Protein AF-A0A538Q671-F1 (afdb_monomer_lite)

Secondary structure (DSSP, 8-state):
----------S-S------PPPGGG-TTTHHHHHHHHHHHHHHHTT-TT----HHHHHHHHHHTTT-HHHHHHHHHHHHHHHT-SSHHHHHHHTTS-HHHHHHHHHHH--------

pLDDT: mean 82.95, std 15.82, range [27.58, 96.25]

Sequence (116 aa):
MASGDDDDAPLLVRPAPICVPPLATRNDELSRIIDEYVQDAIAELDASGTGFADTDHAWVREHAAGSLAEIEKATLRLVALRASSNTTIAAARLGMAQVSLVRWLGRRCPSARVAP

Foldseek 3Di:
DDDDDPPVVPPPPPPDDDDDDALVVVLVCLLVLLVVLLVVLCVLLVQPPQDDDVLLSVLCSVQQSNDSVSSNVSSNLSSLLSSDPDLCSSQVSVVHDSVVSVVCCVVSVRVPDDDD

Structure (mmCIF, N/CA/C/O backbone):
data_AF-A0A538Q671-F1
#
_entry.id   AF-A0A538Q671-F1
#
loop_
_atom_site.group_PDB
_atom_site.id
_atom_site.type_symbol
_atom_site.label_atom_id
_atom_site.label_alt_id
_atom_site.label_comp_id
_atom_site.label_asym_id
_atom_site.label_entity_id
_atom_site.label_seq_id
_atom_site.pdbx_PDB_ins_code
_atom_site.Cartn_x
_atom_site.Cartn_y
_atom_site.Cartn_z
_atom_site.occupancy
_atom_site.B_iso_or_equiv
_atom_site.auth_seq_id
_atom_site.auth_comp_id
_atom_site.auth_asym_id
_ato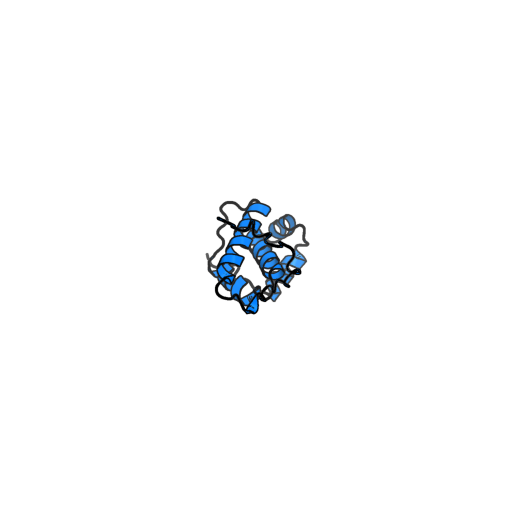m_site.auth_atom_id
_atom_site.pdbx_PDB_model_num
ATOM 1 N N . MET A 1 1 ? -55.659 28.951 21.222 1.00 43.38 1 MET A N 1
ATOM 2 C CA . MET A 1 1 ? -55.507 27.585 20.674 1.00 43.38 1 MET A CA 1
ATOM 3 C C . MET A 1 1 ? -54.986 27.754 19.254 1.00 43.38 1 MET A C 1
ATOM 5 O O . MET A 1 1 ? -55.649 28.455 18.513 1.00 43.38 1 MET A O 1
ATOM 9 N N . ALA A 1 2 ? -53.813 27.290 18.840 1.00 44.53 2 ALA A N 1
ATOM 10 C CA . ALA A 1 2 ? -52.937 26.259 19.377 1.00 44.53 2 ALA A CA 1
ATOM 11 C C . ALA A 1 2 ? -51.480 26.752 19.448 1.00 44.53 2 ALA A C 1
ATOM 13 O O . ALA A 1 2 ? -51.015 27.460 18.560 1.00 44.53 2 ALA A O 1
ATOM 14 N N . SER A 1 3 ? -50.822 26.371 20.541 1.00 53.16 3 SER A N 1
ATOM 15 C CA . SER A 1 3 ? -49.372 26.311 20.696 1.00 53.16 3 SER A CA 1
ATOM 16 C C . SER A 1 3 ? -48.794 25.196 19.821 1.00 53.16 3 SER A C 1
ATOM 18 O O . SER A 1 3 ? -49.494 24.233 19.508 1.00 53.16 3 SER A O 1
ATOM 20 N N . GLY A 1 4 ? -47.517 25.312 19.491 1.00 54.41 4 GLY A N 1
ATOM 21 C CA . GLY A 1 4 ? -46.716 24.292 18.823 1.00 54.41 4 GLY A CA 1
ATOM 22 C C . GLY A 1 4 ? -45.406 24.948 18.420 1.00 54.41 4 GLY A C 1
ATOM 23 O O . GLY A 1 4 ? -45.276 25.370 17.282 1.00 54.41 4 GLY A O 1
ATOM 24 N N . ASP A 1 5 ? -44.618 25.377 19.406 1.00 54.31 5 ASP A N 1
ATOM 25 C CA . ASP A 1 5 ? -43.349 24.689 19.686 1.00 54.31 5 ASP A CA 1
ATOM 26 C C . ASP A 1 5 ? -42.502 24.644 18.407 1.00 54.31 5 ASP A C 1
ATOM 28 O O . ASP A 1 5 ? -42.294 23.600 17.789 1.00 54.31 5 ASP A O 1
ATOM 32 N N . ASP A 1 6 ? -42.029 25.828 18.004 1.00 52.03 6 ASP A N 1
ATOM 33 C CA . ASP A 1 6 ? -40.675 25.967 17.482 1.00 52.03 6 ASP A CA 1
ATOM 34 C C . ASP A 1 6 ? -39.751 25.391 18.565 1.00 52.03 6 ASP A C 1
ATOM 36 O O . ASP A 1 6 ? -39.266 26.108 19.443 1.00 52.03 6 ASP A O 1
ATOM 40 N N . ASP A 1 7 ? -39.637 24.060 18.565 1.00 52.72 7 ASP A N 1
ATOM 41 C CA . ASP A 1 7 ? -38.685 23.288 19.343 1.00 52.72 7 ASP A CA 1
ATOM 42 C C . ASP A 1 7 ? -37.316 23.750 18.851 1.00 52.72 7 ASP A C 1
ATOM 44 O O . ASP A 1 7 ? -36.797 23.331 17.813 1.00 52.72 7 ASP A O 1
ATOM 48 N N . ASP A 1 8 ? -36.831 24.762 19.563 1.00 53.59 8 ASP A N 1
ATOM 49 C CA . ASP A 1 8 ? -35.453 25.156 19.769 1.00 53.59 8 ASP A CA 1
ATOM 50 C C . ASP A 1 8 ? -34.651 23.881 20.032 1.00 53.59 8 ASP A C 1
ATOM 52 O O . ASP A 1 8 ? -34.342 23.551 21.169 1.00 53.59 8 ASP A O 1
ATOM 56 N N . ALA A 1 9 ? -34.395 23.091 18.987 1.00 55.53 9 ALA A N 1
ATOM 57 C CA . ALA A 1 9 ? -33.583 21.899 19.078 1.00 55.53 9 ALA A CA 1
ATOM 58 C C . ALA A 1 9 ? -32.170 22.416 19.333 1.00 55.53 9 ALA A C 1
ATOM 60 O O . ALA A 1 9 ? -31.525 22.916 18.399 1.00 55.53 9 ALA A O 1
ATOM 61 N N . PRO A 1 10 ? -31.653 22.353 20.571 1.00 55.72 10 PRO A N 1
ATOM 62 C CA . PRO A 1 10 ? -30.367 22.930 20.853 1.00 55.72 10 PRO A CA 1
ATOM 63 C C . PRO A 1 10 ? -29.378 21.991 20.172 1.00 55.72 10 PRO A C 1
ATOM 65 O O . PRO A 1 10 ? -29.078 20.910 20.682 1.00 55.72 10 PRO A O 1
ATOM 68 N N . LEU A 1 11 ? -28.818 22.403 19.032 1.00 59.72 11 LEU A N 1
ATOM 69 C CA . LEU A 1 11 ? -27.665 21.759 18.386 1.00 59.72 11 LEU A CA 1
ATOM 70 C C . LEU A 1 11 ? -26.384 21.894 19.243 1.00 59.72 11 LEU A C 1
ATOM 72 O O . LEU A 1 11 ? -25.265 21.919 18.739 1.00 59.72 11 LEU A O 1
ATOM 76 N N . LEU A 1 12 ? -26.548 21.996 20.562 1.00 60.78 12 LEU A N 1
ATOM 77 C CA . LEU A 1 12 ? -25.541 22.201 21.587 1.00 60.78 12 LEU A CA 1
ATOM 78 C C . LEU A 1 12 ? -25.565 21.039 22.588 1.00 60.78 12 LEU A C 1
ATOM 80 O O . LEU A 1 12 ? -25.415 21.226 23.793 1.00 60.78 12 LEU A O 1
ATOM 84 N N . VAL A 1 13 ? -25.725 19.809 22.106 1.00 64.19 13 VAL A N 1
ATOM 85 C CA . VAL A 1 13 ? -25.345 18.638 22.898 1.00 64.19 13 VAL A CA 1
ATOM 86 C C . VAL A 1 13 ? -23.859 18.397 22.643 1.00 64.19 13 VAL A C 1
ATOM 88 O O . VAL A 1 13 ? -23.454 18.076 21.532 1.00 64.19 13 VAL A O 1
ATOM 91 N N . ARG A 1 14 ? -23.061 18.664 23.687 1.00 65.12 14 ARG A N 1
ATOM 92 C CA . ARG A 1 14 ? -21.609 18.440 23.863 1.00 65.12 14 ARG A CA 1
ATOM 93 C C . ARG A 1 14 ? -20.985 17.487 22.829 1.00 65.12 14 ARG A C 1
ATOM 95 O O . ARG A 1 14 ? -21.559 16.421 22.629 1.00 65.12 14 ARG A O 1
ATOM 102 N N . PRO A 1 15 ? -19.782 17.770 22.281 1.00 69.19 15 PRO A N 1
ATOM 103 C CA . PRO A 1 15 ? -19.136 16.879 21.320 1.00 69.19 15 PRO A CA 1
ATOM 104 C C . PRO A 1 15 ? -19.047 15.466 21.901 1.00 69.19 15 PRO A C 1
ATOM 106 O O . PRO A 1 15 ? -18.281 15.205 22.832 1.00 69.19 15 PRO A O 1
ATOM 109 N N . ALA A 1 16 ? -19.896 14.574 21.390 1.00 76.50 16 ALA A N 1
ATOM 110 C CA . ALA A 1 16 ? -19.864 13.174 21.747 1.00 76.50 16 ALA A CA 1
ATOM 111 C C . ALA A 1 16 ? -18.575 12.600 21.143 1.00 76.50 16 ALA A C 1
ATOM 113 O O . ALA A 1 16 ? -18.334 12.789 19.947 1.00 76.50 16 ALA A O 1
ATOM 114 N N . PRO A 1 17 ? -17.709 11.957 21.941 1.00 84.69 17 PRO A N 1
ATOM 115 C CA . PRO A 1 17 ? -16.468 11.410 21.423 1.00 84.69 17 PRO A CA 1
ATOM 116 C C . PRO A 1 17 ? -16.773 10.349 20.363 1.00 84.69 17 PRO A C 1
ATOM 118 O O . PRO A 1 17 ? -17.482 9.377 20.623 1.00 84.69 17 PRO A O 1
ATOM 121 N N . ILE A 1 18 ? -16.228 10.541 19.161 1.00 86.38 18 ILE A N 1
ATOM 122 C CA . ILE A 1 18 ? -16.294 9.549 18.089 1.00 86.38 18 ILE A CA 1
ATOM 123 C C . ILE A 1 18 ? -15.225 8.497 18.375 1.00 86.38 18 ILE A C 1
ATOM 125 O O . ILE A 1 18 ? -14.027 8.771 18.301 1.00 86.38 18 ILE A O 1
ATOM 129 N N . CYS A 1 19 ? -15.660 7.282 18.694 1.00 87.06 19 CYS A N 1
ATOM 130 C CA . CYS A 1 19 ? -14.772 6.138 18.853 1.00 87.06 19 CYS A CA 1
ATOM 131 C C . CYS A 1 19 ? -14.584 5.445 17.503 1.00 87.06 19 CYS A C 1
ATOM 133 O O . CYS A 1 19 ? -15.477 4.746 17.030 1.00 87.06 19 CYS A O 1
ATOM 135 N N . VAL A 1 20 ? -13.414 5.622 16.890 1.00 88.62 20 VAL A N 1
ATOM 136 C CA . VAL A 1 20 ? -13.057 4.897 15.665 1.00 88.62 20 VAL A CA 1
ATOM 137 C C . VAL A 1 20 ? -12.618 3.478 16.041 1.00 88.62 20 VAL A C 1
ATOM 139 O O . VAL A 1 20 ? -11.642 3.332 16.784 1.00 88.62 20 VAL A O 1
ATOM 142 N N . PRO A 1 21 ? -13.294 2.422 15.551 1.00 87.06 21 PRO A N 1
ATOM 143 C CA . PRO A 1 21 ? -12.897 1.056 15.851 1.00 87.06 21 PRO A CA 1
ATOM 144 C C . PRO A 1 21 ? -11.504 0.749 15.272 1.00 87.06 21 PRO A C 1
ATOM 146 O O . PRO A 1 21 ? -11.176 1.157 14.145 1.00 87.06 21 PRO A O 1
ATOM 149 N N . PRO A 1 22 ? -10.658 0.013 16.013 1.00 88.00 22 PRO A N 1
ATOM 150 C CA . PRO A 1 22 ? -9.349 -0.386 15.518 1.00 88.00 22 PRO A CA 1
ATOM 151 C C . PRO A 1 22 ? -9.487 -1.252 14.260 1.00 88.00 22 PRO A C 1
ATOM 153 O O . PRO A 1 22 ? -10.506 -1.893 14.017 1.00 88.00 22 PRO A O 1
ATOM 156 N N . LEU A 1 23 ? -8.453 -1.270 13.420 1.00 88.00 23 LEU A N 1
ATOM 157 C CA . LEU A 1 23 ? -8.487 -2.031 12.166 1.00 88.00 23 LEU A CA 1
ATOM 158 C C . LEU A 1 23 ? -8.640 -3.545 12.411 1.00 88.00 23 LEU A C 1
ATOM 160 O O . LEU A 1 23 ? -9.352 -4.222 11.679 1.00 88.00 23 LEU A O 1
ATOM 164 N N . ALA A 1 24 ? -8.056 -4.053 13.501 1.00 85.19 24 ALA A N 1
ATOM 165 C CA . ALA A 1 24 ? -8.116 -5.464 13.886 1.00 85.19 24 ALA A CA 1
ATOM 166 C C . ALA A 1 24 ? -9.541 -5.987 14.156 1.00 85.19 24 ALA A C 1
ATOM 168 O O . ALA A 1 24 ? -9.772 -7.191 14.068 1.00 85.19 24 ALA A O 1
ATOM 169 N N . THR A 1 25 ? -10.500 -5.109 14.475 1.00 89.00 25 THR A N 1
ATOM 170 C CA . THR A 1 25 ? -11.906 -5.492 14.700 1.00 89.00 25 THR A CA 1
ATOM 171 C C . THR A 1 25 ? -12.762 -5.381 13.438 1.00 89.00 25 THR A C 1
ATOM 173 O O . THR A 1 25 ? -13.950 -5.671 13.494 1.00 89.00 25 THR A O 1
ATOM 176 N N . ARG A 1 26 ? -12.182 -4.967 12.304 1.00 88.25 26 ARG A N 1
ATOM 177 C CA . ARG A 1 26 ? -12.876 -4.673 11.038 1.00 88.25 26 ARG A CA 1
ATOM 178 C C . ARG A 1 26 ? -12.541 -5.678 9.929 1.00 88.25 26 ARG A C 1
ATOM 180 O O . ARG A 1 26 ? -12.346 -5.309 8.775 1.00 88.25 26 ARG A O 1
ATOM 187 N N . ASN A 1 27 ? -12.435 -6.963 10.273 1.00 87.38 27 ASN A N 1
ATOM 188 C CA . ASN A 1 27 ? -11.967 -8.006 9.345 1.00 87.38 27 ASN A CA 1
ATOM 189 C C . ASN A 1 27 ? -12.822 -8.160 8.077 1.00 87.38 27 ASN A C 1
ATOM 191 O O . ASN A 1 27 ? -12.285 -8.534 7.028 1.00 87.38 27 ASN A O 1
ATOM 195 N N . ASP A 1 28 ? -14.119 -7.867 8.165 1.00 90.56 28 ASP A N 1
ATOM 196 C CA . ASP A 1 28 ? -15.047 -7.923 7.030 1.00 90.56 28 ASP A CA 1
ATOM 197 C C . ASP A 1 28 ? -14.825 -6.760 6.048 1.00 90.56 28 ASP A C 1
ATOM 199 O O . ASP A 1 28 ? -15.024 -6.905 4.846 1.00 90.56 28 ASP A O 1
ATOM 203 N N . GLU A 1 29 ? -14.330 -5.620 6.539 1.00 92.81 29 GLU A N 1
ATOM 204 C CA . GLU A 1 29 ? -14.032 -4.435 5.727 1.00 92.81 29 GLU A CA 1
ATOM 205 C C . GLU A 1 29 ? -12.630 -4.485 5.112 1.00 92.81 29 GLU A C 1
ATOM 207 O O . GLU A 1 29 ? -12.373 -3.804 4.120 1.00 92.81 29 GLU A O 1
ATOM 212 N N . LEU A 1 30 ? -11.718 -5.289 5.675 1.00 92.06 30 LEU A N 1
ATOM 213 C CA . LEU A 1 30 ? -10.312 -5.335 5.258 1.00 92.06 30 LEU A CA 1
ATOM 214 C C . LEU A 1 30 ? -10.140 -5.564 3.759 1.00 92.06 30 LEU A C 1
ATOM 216 O O . LEU A 1 30 ? -9.287 -4.923 3.155 1.00 92.06 30 LEU A O 1
ATOM 220 N N . SER A 1 31 ? -10.941 -6.447 3.158 1.00 92.38 31 SER A N 1
ATOM 221 C CA . SER A 1 31 ? -10.820 -6.720 1.725 1.00 92.38 31 SER A CA 1
ATOM 222 C C . SER A 1 31 ? -11.126 -5.479 0.895 1.00 92.38 31 SER A C 1
ATOM 224 O O . SER A 1 31 ? -10.316 -5.106 0.055 1.00 92.38 31 SER A O 1
ATOM 226 N N . ARG A 1 32 ? -12.223 -4.784 1.221 1.00 94.94 32 ARG A N 1
ATOM 227 C CA . ARG A 1 32 ? -12.603 -3.533 0.564 1.00 94.94 32 ARG A CA 1
ATOM 228 C C . ARG A 1 32 ? -11.554 -2.446 0.780 1.00 94.94 32 ARG A C 1
ATOM 230 O O . ARG A 1 32 ? -11.202 -1.755 -0.159 1.00 94.94 32 ARG A O 1
ATOM 237 N N . ILE A 1 33 ? -11.041 -2.297 2.002 1.00 94.75 33 ILE A N 1
ATOM 238 C CA . ILE A 1 33 ? -10.004 -1.298 2.307 1.00 94.75 33 ILE A CA 1
ATOM 239 C C . ILE A 1 33 ? -8.757 -1.541 1.450 1.00 94.75 33 ILE A C 1
ATOM 241 O O . ILE A 1 33 ? -8.197 -0.595 0.908 1.00 94.75 33 ILE A O 1
ATOM 245 N N . ILE A 1 34 ? -8.323 -2.798 1.319 1.00 94.88 34 ILE A N 1
ATOM 246 C CA . ILE A 1 34 ? -7.181 -3.154 0.471 1.00 94.88 34 ILE A CA 1
A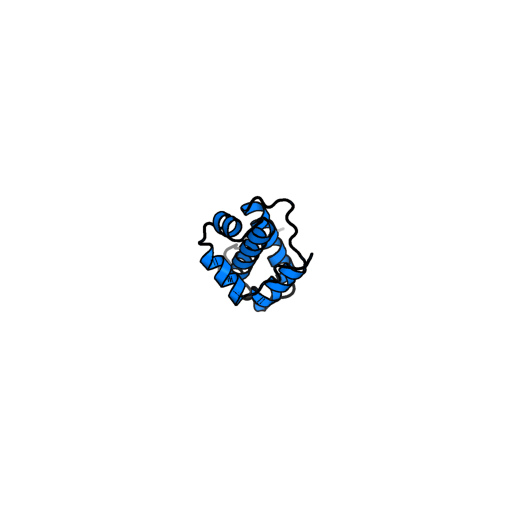TOM 247 C C . ILE A 1 34 ? -7.475 -2.813 -0.992 1.00 94.88 34 ILE A C 1
ATOM 249 O O . ILE A 1 34 ? -6.607 -2.235 -1.637 1.00 94.88 34 ILE A O 1
ATOM 253 N N . ASP A 1 35 ? -8.676 -3.115 -1.494 1.00 94.75 35 ASP A N 1
ATOM 254 C CA . ASP A 1 35 ? -9.061 -2.808 -2.877 1.00 94.75 35 ASP A CA 1
ATOM 255 C C . ASP A 1 35 ? -8.972 -1.307 -3.175 1.00 94.75 35 ASP A C 1
ATOM 257 O O . ASP A 1 35 ? -8.402 -0.928 -4.197 1.00 94.75 35 ASP A O 1
ATOM 261 N N . GLU A 1 36 ? -9.451 -0.453 -2.266 1.00 96.25 36 GLU A N 1
ATOM 262 C CA . GLU A 1 36 ? -9.343 1.006 -2.419 1.00 96.25 36 GLU A CA 1
ATOM 263 C C . GLU A 1 36 ? -7.873 1.454 -2.473 1.00 96.25 36 GLU A C 1
ATOM 265 O O . GLU A 1 36 ? -7.476 2.161 -3.394 1.00 96.25 36 GLU A O 1
ATOM 270 N N . TYR A 1 37 ? -7.021 0.958 -1.567 1.00 95.88 37 TYR A N 1
ATOM 271 C CA . TYR A 1 37 ? -5.585 1.272 -1.597 1.00 95.88 37 TYR A CA 1
ATOM 272 C C . TYR A 1 37 ? -4.881 0.767 -2.864 1.00 95.88 37 TYR A C 1
ATOM 274 O O . TYR A 1 37 ? -3.919 1.379 -3.325 1.00 95.88 37 TYR A O 1
ATOM 282 N N . VAL A 1 38 ? -5.335 -0.349 -3.437 1.00 94.81 38 VAL A N 1
ATOM 283 C CA . VAL A 1 38 ? -4.832 -0.838 -4.725 1.00 94.81 38 VAL A CA 1
ATOM 284 C C . VAL A 1 38 ? -5.216 0.124 -5.845 1.00 94.81 38 VAL A C 1
ATOM 286 O O . VAL A 1 38 ? -4.359 0.442 -6.667 1.00 94.81 38 VAL A O 1
ATOM 289 N N . GLN A 1 39 ? -6.463 0.602 -5.880 1.00 94.44 39 GLN A N 1
ATOM 290 C CA . GLN A 1 39 ? -6.897 1.570 -6.890 1.00 94.44 39 GLN A CA 1
ATOM 291 C C . GLN A 1 39 ? -6.142 2.896 -6.764 1.00 94.44 39 GLN A C 1
ATOM 293 O O . GLN A 1 39 ? -5.641 3.399 -7.770 1.00 94.44 39 GLN A O 1
ATOM 298 N N . ASP A 1 40 ? -5.974 3.406 -5.543 1.00 95.19 40 ASP A N 1
ATOM 299 C CA . ASP A 1 40 ? -5.192 4.617 -5.279 1.00 95.19 40 ASP A CA 1
ATOM 300 C C . ASP A 1 40 ? -3.738 4.448 -5.741 1.00 95.19 40 ASP A C 1
ATOM 302 O O . ASP A 1 40 ? -3.212 5.293 -6.463 1.00 95.19 40 ASP A O 1
ATOM 306 N N . ALA A 1 41 ? -3.103 3.314 -5.425 1.00 94.62 41 ALA A N 1
ATOM 307 C CA . ALA A 1 41 ? -1.741 3.018 -5.864 1.00 94.62 41 ALA A CA 1
ATOM 308 C C . ALA A 1 41 ? -1.618 2.886 -7.393 1.00 94.62 41 ALA A C 1
ATOM 310 O O . ALA A 1 41 ? -0.609 3.296 -7.970 1.00 94.62 41 ALA A O 1
ATOM 311 N N . ILE A 1 42 ? -2.622 2.311 -8.066 1.00 93.94 42 ILE A N 1
ATOM 312 C CA . ILE A 1 42 ? -2.659 2.219 -9.534 1.00 93.94 42 ILE A CA 1
ATOM 313 C C . ILE A 1 42 ? -2.755 3.614 -10.152 1.00 93.94 42 ILE A C 1
ATOM 315 O O . ILE A 1 42 ? -2.027 3.899 -11.106 1.00 93.94 42 ILE A O 1
ATOM 319 N N . ALA A 1 43 ? -3.619 4.470 -9.605 1.00 93.75 43 ALA A N 1
ATOM 320 C CA . ALA A 1 43 ? -3.788 5.842 -10.062 1.00 93.75 43 ALA A CA 1
ATOM 321 C C . ALA A 1 43 ? -2.521 6.680 -9.825 1.00 93.75 43 ALA A C 1
ATOM 323 O O . ALA A 1 43 ? -2.066 7.375 -10.731 1.00 93.75 43 ALA A O 1
ATOM 324 N N . GLU A 1 44 ? -1.910 6.573 -8.643 1.00 94.19 44 GLU A N 1
ATOM 325 C CA . GLU A 1 44 ? -0.700 7.316 -8.275 1.00 94.19 44 GLU A CA 1
ATOM 326 C C . GLU A 1 44 ? 0.512 6.935 -9.139 1.00 94.19 44 GLU A C 1
ATOM 328 O O . GLU A 1 44 ? 1.309 7.792 -9.519 1.00 94.19 44 GLU A O 1
ATOM 333 N N . LEU A 1 45 ? 0.653 5.650 -9.479 1.00 92.12 45 LEU A N 1
ATOM 334 C CA . LEU A 1 45 ? 1.803 5.132 -10.225 1.00 92.12 45 LEU A CA 1
ATOM 335 C C . LEU A 1 45 ? 1.584 5.069 -11.744 1.00 92.12 45 LEU A C 1
ATOM 337 O O . LEU A 1 45 ? 2.430 4.498 -12.445 1.00 92.12 45 LEU A O 1
ATOM 341 N N . ASP A 1 46 ? 0.463 5.607 -12.235 1.00 90.88 46 ASP A N 1
ATOM 342 C CA . ASP A 1 46 ? 0.011 5.505 -13.629 1.00 90.88 46 ASP A CA 1
ATOM 343 C C . ASP A 1 46 ? 0.153 4.064 -14.163 1.00 90.88 46 ASP A C 1
ATOM 345 O O . ASP A 1 46 ? 0.749 3.778 -15.204 1.00 90.88 46 ASP A O 1
ATOM 349 N N . ALA A 1 47 ? -0.319 3.107 -13.361 1.00 87.50 47 ALA A N 1
ATOM 350 C CA . ALA A 1 47 ? -0.177 1.673 -13.599 1.00 87.50 47 ALA A CA 1
ATOM 351 C C . ALA A 1 47 ? -1.444 1.068 -14.230 1.00 87.50 47 ALA A C 1
ATOM 353 O O . ALA A 1 47 ? -1.778 -0.098 -14.016 1.00 87.50 47 ALA A O 1
ATOM 354 N N . SER A 1 48 ? -2.178 1.868 -15.007 1.00 79.06 48 SER A N 1
ATOM 355 C CA . SER A 1 48 ? -3.421 1.447 -15.655 1.00 79.06 48 SER A CA 1
ATOM 356 C C . SER A 1 48 ? -3.203 0.172 -16.481 1.00 79.06 48 SER A C 1
ATOM 358 O O . SER A 1 48 ? -2.350 0.123 -17.365 1.00 79.06 48 SER A O 1
ATOM 360 N N . GLY A 1 49 ? -3.969 -0.881 -16.183 1.00 71.31 49 GLY A N 1
ATOM 361 C CA . GLY A 1 49 ? -3.869 -2.182 -16.858 1.00 71.31 49 GLY A CA 1
ATOM 362 C C . GLY A 1 49 ? -2.918 -3.191 -16.206 1.00 71.31 49 GLY A C 1
ATOM 363 O O . GLY A 1 49 ? -2.845 -4.332 -16.663 1.00 71.31 49 GLY A O 1
ATOM 364 N N . THR A 1 50 ? -2.223 -2.832 -15.123 1.00 72.62 50 THR A N 1
ATOM 365 C CA . THR A 1 50 ? -1.459 -3.813 -14.345 1.00 72.62 50 THR A CA 1
ATOM 366 C C . THR A 1 50 ? -2.406 -4.580 -13.437 1.00 72.62 50 THR A C 1
ATOM 368 O O . THR A 1 50 ? -3.060 -3.993 -12.577 1.00 72.62 50 THR A O 1
ATOM 371 N N . GLY A 1 51 ? -2.500 -5.892 -13.646 1.00 71.81 51 GLY A N 1
ATOM 372 C CA . GLY A 1 51 ? -3.307 -6.755 -12.794 1.00 71.81 51 GLY A CA 1
ATOM 373 C C . GLY A 1 51 ? -2.741 -6.801 -11.377 1.00 71.81 51 GLY A C 1
ATOM 374 O O . GLY A 1 51 ? -1.558 -7.093 -11.186 1.00 71.81 51 GLY A O 1
ATOM 375 N N . PHE A 1 52 ? -3.596 -6.539 -10.394 1.00 82.69 52 PHE A N 1
ATOM 376 C CA . PHE A 1 52 ? -3.340 -6.885 -9.003 1.00 82.69 52 PHE A CA 1
ATOM 377 C C . PHE A 1 52 ? -3.966 -8.258 -8.749 1.00 82.69 52 PHE A C 1
ATOM 379 O O . PHE A 1 52 ? -5.172 -8.423 -8.916 1.00 82.69 52 PHE A O 1
ATOM 386 N N . ALA A 1 53 ? -3.143 -9.266 -8.457 1.00 84.00 53 ALA A N 1
ATOM 387 C CA . ALA A 1 53 ? -3.618 -10.643 -8.356 1.00 84.00 53 ALA A CA 1
ATOM 388 C C . ALA A 1 53 ? -4.294 -10.909 -7.003 1.00 84.00 53 ALA A C 1
ATOM 390 O O . ALA A 1 53 ? -3.874 -10.364 -5.983 1.00 84.00 53 ALA A O 1
ATOM 391 N N . ASP A 1 54 ? -5.241 -11.851 -6.960 1.00 86.88 54 ASP A N 1
ATOM 392 C CA . ASP A 1 54 ? -5.859 -12.306 -5.702 1.00 86.88 54 ASP A CA 1
ATOM 393 C C . ASP A 1 54 ? -4.815 -12.798 -4.686 1.00 86.88 54 ASP A C 1
ATOM 395 O O . ASP A 1 54 ? -4.976 -12.644 -3.479 1.00 86.88 54 ASP A O 1
ATOM 399 N N . THR A 1 55 ? -3.697 -13.353 -5.165 1.00 87.25 55 THR A N 1
ATOM 400 C CA . THR A 1 55 ? -2.573 -13.757 -4.309 1.00 87.25 55 THR A CA 1
ATOM 401 C C . THR A 1 55 ? -1.870 -12.562 -3.663 1.00 87.25 55 THR A C 1
ATOM 403 O O . THR A 1 55 ? -1.458 -12.655 -2.509 1.00 87.25 55 THR A O 1
ATOM 406 N N . ASP A 1 56 ? -1.738 -11.439 -4.377 1.00 89.50 56 ASP A N 1
ATOM 407 C CA . ASP A 1 56 ? -1.171 -10.208 -3.818 1.00 89.50 56 ASP A CA 1
ATOM 408 C C . ASP A 1 56 ? -2.128 -9.619 -2.771 1.00 89.50 56 ASP A C 1
ATOM 410 O O 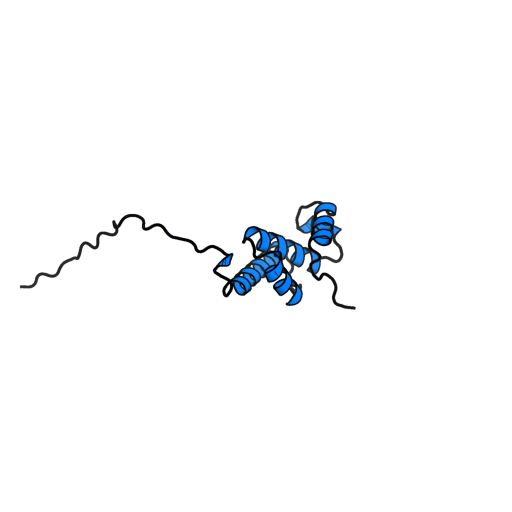. ASP A 1 56 ? -1.691 -9.198 -1.700 1.00 89.50 56 ASP A O 1
ATOM 414 N N . HIS A 1 57 ? -3.436 -9.668 -3.038 1.00 91.88 57 HIS A N 1
ATOM 415 C CA . HIS A 1 57 ? -4.476 -9.231 -2.105 1.00 91.88 57 HIS A CA 1
ATOM 416 C C . HIS A 1 57 ? -4.484 -10.048 -0.813 1.00 91.88 57 HIS A C 1
ATOM 418 O O . HIS A 1 57 ? -4.347 -9.486 0.278 1.00 91.88 57 HIS A O 1
ATOM 424 N N . ALA A 1 58 ? -4.537 -11.377 -0.934 1.00 90.62 58 ALA A N 1
ATOM 425 C CA . ALA A 1 58 ? -4.458 -12.292 0.200 1.00 90.62 58 ALA A CA 1
ATOM 426 C C . ALA A 1 58 ? -3.174 -12.064 1.009 1.00 90.62 58 ALA A C 1
ATOM 428 O O . ALA A 1 58 ? -3.207 -11.997 2.238 1.00 90.62 58 ALA A O 1
ATOM 429 N N . TRP A 1 59 ? -2.050 -11.838 0.324 1.00 91.44 59 TRP A N 1
ATOM 430 C CA . TRP A 1 59 ? -0.786 -11.554 0.986 1.00 91.44 59 TRP A CA 1
ATOM 431 C C . TRP A 1 59 ? -0.833 -10.256 1.809 1.00 91.44 59 TRP A C 1
ATOM 433 O O . TRP A 1 59 ? -0.392 -10.254 2.961 1.00 91.44 59 TRP A O 1
ATOM 443 N N . VAL A 1 60 ? -1.397 -9.167 1.267 1.00 92.38 60 VAL A N 1
ATOM 444 C CA . VAL A 1 60 ? -1.584 -7.899 2.001 1.00 92.38 60 VAL A CA 1
ATOM 445 C C . VAL A 1 60 ? -2.486 -8.113 3.215 1.00 92.38 60 VAL A C 1
ATOM 447 O O . VAL A 1 60 ? -2.166 -7.640 4.311 1.00 92.38 60 VAL A O 1
ATOM 450 N N . ARG A 1 61 ? -3.577 -8.868 3.052 1.00 91.44 61 ARG A N 1
ATOM 451 C CA . ARG A 1 61 ? -4.502 -9.196 4.141 1.00 91.44 61 ARG A CA 1
ATOM 452 C C . ARG A 1 61 ? -3.808 -9.951 5.277 1.00 91.44 61 ARG A C 1
ATOM 454 O O . ARG A 1 61 ? -4.027 -9.628 6.439 1.00 91.44 61 ARG A O 1
ATOM 461 N N . GLU A 1 62 ? -2.951 -10.913 4.959 1.00 90.31 62 GLU A N 1
ATOM 462 C CA . GLU A 1 62 ? -2.256 -11.735 5.955 1.00 90.31 62 GLU A CA 1
ATOM 463 C C . GLU A 1 62 ? -1.065 -11.020 6.616 1.00 90.31 62 GLU A C 1
ATOM 465 O O . GLU A 1 62 ? -0.829 -11.188 7.812 1.00 90.31 62 GLU A O 1
AT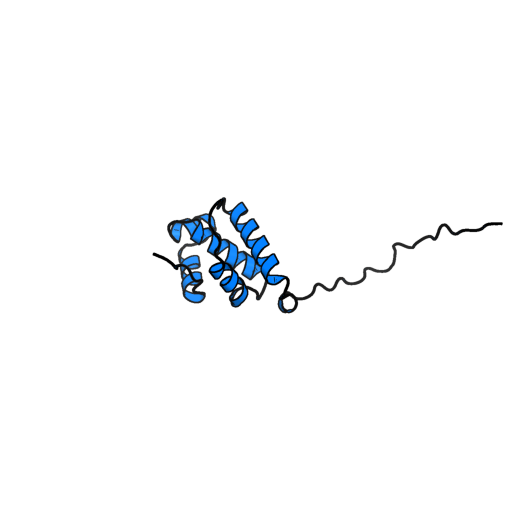OM 470 N N . HIS A 1 63 ? -0.311 -10.209 5.864 1.00 88.50 63 HIS A N 1
ATOM 471 C CA . HIS A 1 63 ? 1.010 -9.721 6.293 1.00 88.50 63 HIS A CA 1
ATOM 472 C C . HIS A 1 63 ? 1.100 -8.204 6.507 1.00 88.50 63 HIS A C 1
ATOM 474 O O . HIS A 1 63 ? 2.097 -7.720 7.058 1.00 88.50 63 HIS A O 1
ATOM 480 N N . ALA A 1 64 ? 0.112 -7.431 6.051 1.00 89.38 64 ALA A N 1
ATOM 481 C CA . ALA A 1 64 ? 0.127 -5.968 6.107 1.00 89.38 64 ALA A CA 1
ATOM 482 C C . ALA A 1 64 ? -1.112 -5.352 6.781 1.00 89.38 64 ALA A C 1
ATOM 484 O O . ALA A 1 64 ? -1.072 -4.173 7.130 1.00 89.38 64 ALA A O 1
ATOM 485 N N . ALA A 1 65 ? -2.156 -6.134 7.082 1.00 88.75 65 ALA A N 1
ATOM 486 C CA . ALA A 1 65 ? -3.393 -5.659 7.718 1.00 88.75 65 ALA A CA 1
ATOM 487 C C . ALA A 1 65 ? -3.263 -5.212 9.195 1.00 88.75 65 ALA A C 1
ATOM 489 O O . ALA A 1 65 ? -4.262 -4.957 9.863 1.00 88.75 65 ALA A O 1
ATOM 490 N N . GLY A 1 66 ? -2.041 -5.075 9.722 1.00 88.31 66 GLY A N 1
ATOM 491 C CA . GLY A 1 66 ? -1.799 -4.547 11.068 1.00 88.31 66 GLY A CA 1
ATOM 492 C C . GLY A 1 66 ? -2.049 -3.038 11.199 1.00 88.31 66 GLY A C 1
ATOM 493 O O . GLY A 1 66 ? -2.308 -2.554 12.299 1.00 88.31 66 GLY A O 1
ATOM 494 N N . SER A 1 67 ? -1.977 -2.278 10.100 1.00 92.19 67 SER A N 1
ATOM 495 C CA . SER A 1 67 ? -2.318 -0.848 10.075 1.00 92.19 67 SER A CA 1
ATOM 496 C C . SER A 1 67 ? -2.598 -0.362 8.652 1.00 92.19 67 SER A C 1
ATOM 498 O O . SER A 1 67 ? -2.074 -0.929 7.696 1.00 92.19 67 SER A O 1
ATOM 500 N N . LEU A 1 68 ? -3.349 0.736 8.516 1.00 93.56 68 LEU A N 1
ATOM 501 C CA . LEU A 1 68 ? -3.631 1.356 7.214 1.00 93.56 68 LEU A CA 1
ATOM 502 C C . LEU A 1 68 ? -2.344 1.764 6.480 1.00 93.56 68 LEU A C 1
ATOM 504 O O . LEU A 1 68 ? -2.181 1.454 5.308 1.00 93.56 68 LEU A O 1
ATOM 508 N N . ALA A 1 69 ? -1.374 2.341 7.196 1.00 93.75 69 ALA A N 1
ATOM 509 C CA . ALA A 1 69 ? -0.087 2.723 6.614 1.00 93.75 69 ALA A CA 1
ATOM 510 C C . ALA A 1 69 ? 0.721 1.518 6.098 1.00 93.75 69 ALA A C 1
ATOM 512 O O . ALA A 1 69 ? 1.495 1.646 5.152 1.00 93.75 69 ALA A O 1
ATOM 513 N N . GLU A 1 70 ? 0.603 0.344 6.729 1.00 93.12 70 GLU A N 1
ATOM 514 C CA . GLU A 1 70 ? 1.252 -0.876 6.233 1.00 93.12 70 GLU A CA 1
ATOM 515 C C . GLU A 1 70 ? 0.542 -1.434 4.993 1.00 93.12 70 GLU A C 1
ATOM 517 O O . GLU A 1 70 ? 1.239 -1.880 4.082 1.00 93.12 70 GLU A O 1
ATOM 522 N N . ILE A 1 71 ? -0.794 -1.351 4.924 1.00 94.31 71 ILE A N 1
ATOM 523 C CA . ILE A 1 71 ? -1.582 -1.701 3.730 1.00 94.31 71 ILE A CA 1
ATOM 524 C C . ILE A 1 71 ? -1.185 -0.805 2.553 1.00 94.31 71 ILE A C 1
ATOM 526 O O . ILE A 1 71 ? -0.813 -1.314 1.500 1.00 94.31 71 ILE A O 1
ATOM 530 N N . GLU A 1 72 ? -1.171 0.511 2.748 1.00 95.31 72 GLU A N 1
ATOM 531 C CA . GLU A 1 72 ? -0.748 1.502 1.751 1.00 95.31 72 GLU A CA 1
ATOM 532 C C . GLU A 1 72 ? 0.678 1.223 1.248 1.00 95.31 72 GLU A C 1
ATOM 534 O O . GLU A 1 72 ? 0.934 1.039 0.060 1.00 95.31 72 GLU A O 1
ATOM 539 N N . LYS A 1 73 ? 1.635 1.075 2.173 1.00 93.88 73 LYS A N 1
ATOM 540 C CA . LYS A 1 73 ? 3.027 0.757 1.826 1.00 93.88 73 LYS A CA 1
ATOM 541 C C . LYS A 1 73 ? 3.172 -0.569 1.078 1.00 93.88 73 LYS A C 1
ATOM 543 O O . LYS A 1 73 ? 4.110 -0.715 0.292 1.00 93.88 73 LYS A O 1
ATOM 548 N N . ALA A 1 74 ? 2.352 -1.567 1.393 1.00 93.81 74 ALA A N 1
ATOM 549 C CA . ALA A 1 74 ? 2.393 -2.865 0.735 1.00 93.81 74 ALA A CA 1
ATOM 550 C C . ALA A 1 74 ? 1.797 -2.792 -0.674 1.00 93.81 74 ALA A C 1
ATOM 552 O O . ALA A 1 74 ? 2.453 -3.222 -1.620 1.00 93.81 74 ALA A O 1
ATOM 553 N N . THR A 1 75 ? 0.612 -2.201 -0.816 1.00 94.50 75 THR A N 1
ATOM 554 C CA . THR A 1 75 ? -0.089 -2.030 -2.097 1.00 94.50 75 THR A CA 1
ATOM 555 C C . THR A 1 75 ? 0.735 -1.195 -3.075 1.00 94.50 75 THR A C 1
ATOM 557 O O . THR A 1 75 ? 1.017 -1.687 -4.164 1.00 94.50 75 THR A O 1
ATOM 560 N N . LEU A 1 76 ? 1.274 -0.039 -2.663 1.00 94.31 76 LEU A N 1
ATOM 561 C CA . LEU A 1 76 ? 2.178 0.775 -3.491 1.00 94.31 76 LEU A CA 1
ATOM 562 C C . LEU A 1 76 ? 3.378 -0.024 -4.010 1.00 94.31 76 LEU A C 1
ATOM 564 O O . LEU A 1 76 ? 3.713 0.025 -5.193 1.00 94.31 76 LEU A O 1
ATOM 568 N N . ARG A 1 77 ? 4.032 -0.802 -3.139 1.00 93.69 77 ARG A N 1
ATOM 569 C CA . ARG A 1 77 ? 5.199 -1.605 -3.538 1.00 93.69 77 ARG A CA 1
ATOM 570 C C . ARG A 1 77 ? 4.830 -2.726 -4.492 1.00 93.69 77 ARG A C 1
ATOM 572 O O . ARG A 1 77 ? 5.570 -2.963 -5.441 1.00 93.69 77 ARG A O 1
ATOM 579 N N . LEU A 1 78 ? 3.721 -3.413 -4.241 1.00 92.50 78 LEU A N 1
ATOM 580 C CA . LEU A 1 78 ? 3.247 -4.497 -5.094 1.00 92.50 78 LEU A CA 1
ATOM 581 C C . LEU A 1 78 ? 2.827 -3.969 -6.463 1.00 92.50 78 LEU A C 1
ATOM 583 O O . LEU A 1 78 ? 3.311 -4.482 -7.467 1.00 92.50 78 LEU A O 1
ATOM 587 N N . VAL A 1 79 ? 2.033 -2.900 -6.517 1.00 93.00 79 VAL A N 1
ATOM 588 C CA . VAL A 1 79 ? 1.632 -2.257 -7.774 1.00 93.00 79 VAL A CA 1
ATOM 589 C C . VAL A 1 79 ? 2.858 -1.761 -8.537 1.00 93.00 79 VAL A C 1
ATOM 591 O O . VAL A 1 79 ? 3.013 -2.089 -9.710 1.00 93.00 79 VAL A O 1
ATOM 594 N N . ALA A 1 80 ? 3.804 -1.079 -7.882 1.00 92.62 80 ALA A N 1
ATOM 595 C CA . ALA A 1 80 ? 5.042 -0.645 -8.530 1.00 92.62 80 ALA A CA 1
ATOM 596 C C . ALA A 1 80 ? 5.841 -1.817 -9.122 1.00 92.62 80 ALA A C 1
ATOM 598 O O . ALA A 1 80 ? 6.399 -1.689 -10.212 1.00 92.62 80 ALA A O 1
ATOM 599 N N . LEU A 1 81 ? 5.897 -2.956 -8.425 1.00 90.94 81 LEU A N 1
ATOM 600 C CA . LEU A 1 81 ? 6.560 -4.168 -8.908 1.00 90.94 81 LEU A CA 1
ATOM 601 C C . LEU A 1 81 ? 5.819 -4.808 -10.084 1.00 90.94 81 LEU A C 1
ATOM 603 O O . LEU A 1 81 ? 6.476 -5.251 -11.019 1.00 90.94 81 LEU A O 1
ATOM 607 N N . ARG A 1 82 ? 4.483 -4.844 -10.064 1.00 89.25 82 ARG A N 1
ATOM 608 C CA . ARG A 1 82 ? 3.663 -5.379 -11.166 1.00 89.25 82 ARG 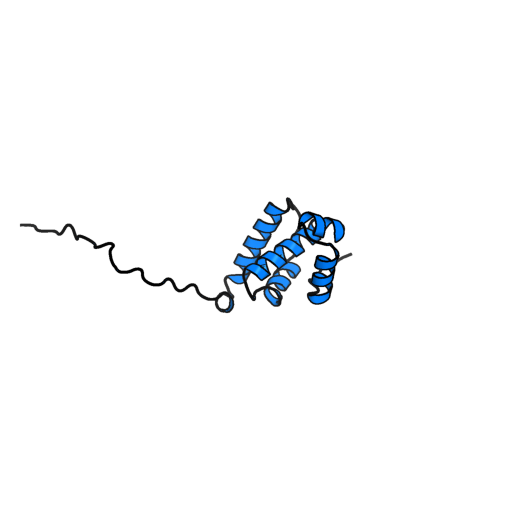A CA 1
ATOM 609 C C . ARG A 1 82 ? 3.706 -4.483 -12.403 1.00 89.25 82 ARG A C 1
ATOM 611 O O . ARG A 1 82 ? 3.689 -4.982 -13.522 1.00 89.25 82 ARG A O 1
ATOM 618 N N . ALA A 1 83 ? 3.822 -3.176 -12.198 1.00 90.19 83 ALA A N 1
ATOM 619 C CA . ALA A 1 83 ? 3.906 -2.179 -13.255 1.00 90.19 83 ALA A CA 1
ATOM 620 C C . ALA A 1 83 ? 5.304 -2.017 -13.863 1.00 90.19 83 ALA A C 1
ATOM 622 O O . ALA A 1 83 ? 5.474 -1.282 -14.834 1.00 90.19 83 ALA A O 1
ATOM 623 N N . SER A 1 84 ? 6.317 -2.675 -13.295 1.00 89.56 84 SER A N 1
ATOM 624 C CA . SER A 1 84 ? 7.712 -2.516 -13.701 1.00 89.56 84 SER A CA 1
ATOM 625 C C . SER A 1 84 ? 8.312 -3.836 -14.163 1.00 89.56 84 SER A C 1
ATOM 627 O O . SER A 1 84 ? 8.045 -4.896 -13.610 1.00 89.56 84 SER A O 1
ATOM 629 N N . SER A 1 85 ? 9.225 -3.774 -15.130 1.00 85.62 85 SER A N 1
ATOM 630 C CA . SER A 1 85 ? 9.968 -4.953 -15.595 1.00 85.62 85 SER A CA 1
ATOM 631 C C . SER A 1 85 ?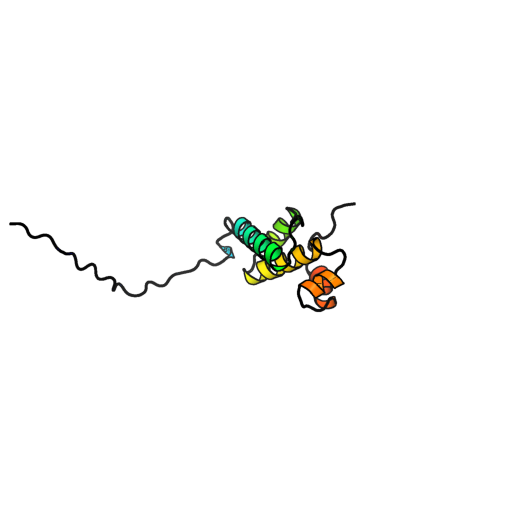 11.067 -5.405 -14.625 1.00 85.62 85 SER A C 1
ATOM 633 O O . SER A 1 85 ? 11.526 -6.545 -14.694 1.00 85.62 85 SER A O 1
ATOM 635 N N . ASN A 1 86 ? 11.520 -4.524 -13.725 1.00 88.56 86 ASN A N 1
ATOM 636 C CA . ASN A 1 86 ? 12.539 -4.828 -12.726 1.00 88.56 86 ASN A CA 1
ATOM 637 C C . ASN A 1 86 ? 12.406 -3.957 -11.463 1.00 88.56 86 ASN A C 1
ATOM 639 O O . ASN A 1 86 ? 11.732 -2.925 -11.442 1.00 88.56 86 ASN A O 1
ATOM 643 N N . THR A 1 87 ? 13.100 -4.371 -10.401 1.00 89.75 87 THR A N 1
ATOM 644 C CA . THR A 1 87 ? 13.056 -3.720 -9.083 1.00 89.75 87 THR A CA 1
ATOM 645 C C . THR A 1 87 ? 13.687 -2.326 -9.070 1.00 89.75 87 THR A C 1
ATOM 647 O O . THR A 1 87 ? 13.330 -1.512 -8.224 1.00 89.75 87 THR A O 1
ATOM 650 N N . THR A 1 88 ? 14.615 -2.023 -9.982 1.00 93.25 88 THR A N 1
ATOM 651 C CA . THR A 1 88 ? 15.223 -0.687 -10.086 1.00 93.25 88 THR A CA 1
ATOM 652 C C . THR A 1 88 ? 14.193 0.335 -10.558 1.00 93.25 88 THR A C 1
ATOM 654 O O . THR A 1 88 ? 14.041 1.375 -9.924 1.00 93.25 88 THR A O 1
ATOM 657 N N . ILE A 1 89 ? 13.442 0.015 -11.616 1.00 91.62 89 ILE A N 1
ATOM 658 C CA . ILE A 1 89 ? 12.373 0.871 -12.148 1.00 91.62 89 ILE A CA 1
ATOM 659 C C . ILE A 1 89 ? 11.247 1.016 -11.118 1.00 91.62 89 ILE A C 1
ATOM 661 O O . ILE A 1 89 ? 10.806 2.133 -10.856 1.00 91.62 89 ILE A O 1
ATOM 665 N N . ALA A 1 90 ? 10.849 -0.081 -10.465 1.00 92.75 90 ALA A N 1
ATOM 666 C CA . ALA A 1 90 ? 9.836 -0.041 -9.408 1.00 92.75 90 ALA A CA 1
ATOM 667 C C . ALA A 1 90 ? 10.247 0.883 -8.250 1.00 92.75 90 ALA A C 1
ATOM 669 O O . ALA A 1 90 ? 9.457 1.698 -7.784 1.00 92.75 90 ALA A O 1
ATOM 670 N N . ALA A 1 91 ? 11.501 0.793 -7.799 1.00 93.69 91 ALA A N 1
ATOM 671 C CA . ALA A 1 91 ? 12.008 1.642 -6.727 1.00 93.69 91 ALA A CA 1
ATOM 672 C C . ALA A 1 91 ? 12.105 3.118 -7.145 1.00 93.69 91 ALA A C 1
ATOM 674 O O . ALA A 1 91 ? 11.782 3.991 -6.342 1.00 93.69 91 ALA A O 1
ATOM 675 N N . ALA A 1 92 ? 12.486 3.392 -8.398 1.00 93.81 92 ALA A N 1
ATOM 676 C CA . ALA A 1 92 ? 12.517 4.745 -8.946 1.00 93.81 92 ALA A CA 1
ATOM 677 C C . ALA A 1 92 ? 11.119 5.383 -8.982 1.00 93.81 92 ALA A C 1
ATOM 679 O O . ALA A 1 92 ? 10.974 6.533 -8.578 1.00 93.81 92 ALA A O 1
ATOM 680 N N . ARG A 1 93 ? 10.087 4.624 -9.380 1.00 92.25 93 ARG A N 1
ATOM 681 C CA . ARG A 1 93 ? 8.681 5.069 -9.350 1.00 92.25 93 ARG A CA 1
ATOM 682 C C . ARG A 1 93 ? 8.199 5.423 -7.942 1.00 92.25 93 ARG A C 1
ATOM 684 O O . ARG A 1 93 ? 7.458 6.377 -7.773 1.00 92.25 93 ARG A O 1
ATOM 691 N N . LEU A 1 94 ? 8.670 4.689 -6.937 1.00 93.06 94 LEU A N 1
ATOM 692 C CA . LEU A 1 94 ? 8.362 4.926 -5.523 1.00 93.06 94 LEU A CA 1
ATOM 693 C C . LEU A 1 94 ? 9.248 5.999 -4.865 1.00 93.06 94 LEU A C 1
ATOM 695 O O . LEU A 1 94 ? 9.151 6.210 -3.657 1.00 93.06 94 LEU A O 1
ATOM 699 N N . GLY A 1 95 ? 10.185 6.608 -5.602 1.00 93.69 95 GLY A N 1
ATOM 700 C CA . GLY A 1 95 ? 11.136 7.573 -5.043 1.00 93.69 95 GLY A CA 1
ATOM 701 C C . GLY A 1 95 ? 12.053 6.991 -3.957 1.00 93.69 95 GLY A C 1
ATOM 702 O O . GLY A 1 95 ? 12.525 7.725 -3.090 1.00 93.69 95 GLY A O 1
ATOM 703 N N . MET A 1 96 ? 12.307 5.676 -3.965 1.00 94.75 96 MET A N 1
ATOM 704 C CA . MET A 1 96 ? 13.092 4.993 -2.933 1.00 94.75 96 MET A CA 1
ATOM 705 C C . MET A 1 96 ? 14.324 4.278 -3.493 1.00 94.75 96 MET A C 1
ATOM 707 O O . MET A 1 96 ? 14.405 3.923 -4.667 1.00 94.75 96 MET A O 1
ATOM 711 N N . ALA A 1 97 ? 15.298 3.998 -2.624 1.00 94.62 97 ALA A N 1
ATOM 712 C CA . ALA A 1 97 ? 16.468 3.214 -3.007 1.00 94.62 97 ALA A CA 1
ATOM 713 C C . ALA A 1 97 ? 16.082 1.761 -3.351 1.00 94.62 97 ALA A C 1
ATOM 715 O O . ALA A 1 97 ? 15.388 1.094 -2.577 1.00 94.62 97 ALA A O 1
ATOM 716 N N . GLN A 1 98 ? 16.615 1.229 -4.456 1.00 93.69 98 GLN A N 1
ATOM 717 C CA . GLN A 1 98 ? 16.387 -0.158 -4.895 1.00 93.69 98 GLN A CA 1
ATOM 718 C C . GLN A 1 98 ? 16.681 -1.179 -3.787 1.00 93.69 98 GLN A C 1
ATOM 720 O O . GLN A 1 98 ? 15.897 -2.099 -3.559 1.00 93.69 98 GLN A O 1
ATOM 725 N N . VAL A 1 99 ? 17.782 -0.997 -3.052 1.00 93.62 99 VAL A N 1
ATOM 726 C CA . VAL A 1 99 ? 18.170 -1.887 -1.945 1.00 93.62 99 VAL A CA 1
ATOM 727 C C . VAL A 1 99 ? 17.114 -1.947 -0.840 1.00 93.62 99 VAL A C 1
ATOM 729 O O . VAL A 1 99 ? 16.929 -2.994 -0.226 1.00 93.62 99 VAL A O 1
ATOM 732 N N . SER A 1 100 ? 16.373 -0.863 -0.603 1.00 92.88 100 SER A N 1
ATOM 733 C CA . SER A 1 100 ? 15.295 -0.832 0.388 1.00 92.88 100 SER A CA 1
ATOM 734 C C . SER A 1 100 ? 14.096 -1.661 -0.070 1.00 92.88 100 SER A C 1
ATOM 736 O O . SER A 1 100 ? 13.501 -2.368 0.746 1.00 92.88 100 SER A O 1
ATOM 738 N N . LEU A 1 101 ? 13.786 -1.640 -1.371 1.00 90.94 101 LEU A N 1
ATOM 739 C CA . LEU A 1 101 ? 12.714 -2.444 -1.958 1.00 90.94 101 LEU A CA 1
ATOM 740 C C . LEU A 1 101 ? 13.091 -3.932 -1.980 1.00 90.94 101 LEU A C 1
ATOM 742 O O . LEU A 1 101 ? 12.305 -4.769 -1.546 1.00 90.94 101 LEU A O 1
ATOM 746 N N . VAL A 1 102 ? 14.330 -4.261 -2.361 1.00 90.75 102 VAL A N 1
ATOM 747 C CA . VAL A 1 102 ? 14.858 -5.638 -2.314 1.00 90.75 102 VAL A CA 1
ATOM 748 C C . VAL A 1 102 ? 14.873 -6.184 -0.886 1.00 90.75 102 VAL A C 1
ATOM 750 O O . VAL A 1 102 ? 14.463 -7.316 -0.651 1.00 90.75 102 VAL A O 1
ATOM 753 N N . ARG A 1 103 ? 15.295 -5.390 0.106 1.00 92.06 103 ARG A N 1
ATOM 754 C CA . ARG A 1 103 ? 15.266 -5.821 1.514 1.00 92.06 103 ARG A CA 1
ATOM 755 C C . ARG A 1 103 ? 13.848 -6.006 2.036 1.00 92.06 103 ARG A C 1
ATOM 757 O O . ARG A 1 103 ? 13.631 -6.851 2.901 1.00 92.06 103 ARG A O 1
ATOM 764 N N . TRP A 1 104 ? 12.895 -5.208 1.561 1.00 90.50 104 TRP A N 1
ATOM 765 C CA . TRP A 1 104 ? 11.487 -5.417 1.878 1.00 90.50 104 TRP A CA 1
ATOM 766 C C . TRP A 1 104 ? 10.990 -6.740 1.280 1.00 90.50 104 TRP A C 1
ATOM 768 O O . TRP A 1 104 ? 10.470 -7.559 2.033 1.00 90.50 104 TRP A O 1
ATOM 778 N N . LEU A 1 105 ? 11.280 -7.008 0.001 1.00 87.12 105 LEU A N 1
ATOM 779 C CA . LEU A 1 105 ? 10.981 -8.282 -0.664 1.00 87.12 105 LEU A CA 1
ATOM 780 C C . LEU A 1 105 ? 11.601 -9.483 0.060 1.00 87.12 105 LEU A C 1
ATOM 782 O O . LEU A 1 105 ? 10.898 -10.435 0.368 1.00 87.12 105 LEU A O 1
ATOM 786 N N . GLY A 1 106 ? 12.888 -9.423 0.406 1.00 85.00 106 GLY A N 1
ATOM 787 C CA . GLY A 1 106 ? 13.577 -10.530 1.075 1.00 85.00 106 GLY A CA 1
ATOM 788 C C . GLY A 1 106 ? 13.058 -10.836 2.484 1.00 85.00 106 GLY A C 1
ATOM 789 O O . GLY A 1 106 ? 13.165 -11.968 2.938 1.00 85.00 106 GLY A O 1
ATOM 790 N N . ARG A 1 107 ? 12.482 -9.850 3.185 1.00 84.31 107 ARG A N 1
ATOM 791 C CA . ARG A 1 107 ? 11.890 -10.057 4.520 1.00 84.31 107 ARG A CA 1
ATOM 792 C C . ARG A 1 107 ? 10.444 -10.521 4.480 1.00 84.31 107 ARG A C 1
ATOM 794 O O . ARG A 1 107 ? 9.999 -11.168 5.419 1.00 84.31 107 ARG A O 1
ATOM 801 N N . ARG A 1 108 ? 9.696 -10.084 3.470 1.00 77.69 108 ARG A N 1
ATOM 802 C CA . ARG A 1 108 ? 8.237 -10.200 3.438 1.00 77.69 108 ARG A CA 1
ATOM 803 C C . ARG A 1 108 ? 7.735 -11.174 2.373 1.00 77.69 108 ARG A C 1
ATOM 805 O O . ARG A 1 108 ? 6.580 -11.554 2.450 1.00 77.69 108 ARG A O 1
ATOM 812 N N . CYS A 1 109 ? 8.604 -11.589 1.445 1.00 70.06 109 CYS A N 1
ATOM 813 C CA . CYS A 1 109 ? 8.341 -12.495 0.325 1.00 70.06 109 CYS A CA 1
ATOM 814 C C . CYS A 1 109 ? 6.880 -12.438 -0.150 1.00 70.06 109 CYS A C 1
ATOM 816 O O . CYS A 1 109 ? 6.168 -13.440 -0.060 1.00 70.06 109 CYS A O 1
ATOM 818 N N . PRO A 1 110 ? 6.391 -11.265 -0.604 1.00 65.81 110 PRO A N 1
ATOM 819 C CA . PRO A 1 110 ? 5.135 -11.257 -1.332 1.00 65.81 110 PRO A CA 1
ATOM 820 C C . PRO A 1 110 ? 5.295 -12.206 -2.511 1.00 65.81 110 PRO A C 1
ATOM 822 O O . PRO A 1 110 ? 6.391 -12.278 -3.071 1.00 65.81 110 PRO A O 1
ATOM 825 N N . SER A 1 111 ? 4.246 -12.957 -2.843 1.00 59.88 111 SER A N 1
ATOM 826 C CA . SER A 1 111 ? 4.248 -13.975 -3.901 1.00 59.88 111 SER A CA 1
ATOM 827 C C . SER A 1 111 ? 4.455 -13.335 -5.285 1.00 59.88 111 SER A C 1
ATOM 829 O O . SER A 1 111 ? 3.581 -13.248 -6.144 1.00 59.88 111 SER A O 1
ATOM 831 N N . ALA A 1 112 ? 5.656 -12.822 -5.510 1.00 52.06 112 ALA A N 1
ATOM 832 C CA . ALA A 1 112 ? 6.089 -12.103 -6.685 1.00 52.06 112 ALA A CA 1
ATOM 833 C C . ALA A 1 112 ? 6.856 -13.074 -7.585 1.00 52.06 112 ALA A C 1
ATOM 835 O O . ALA A 1 112 ? 8.017 -12.843 -7.911 1.00 52.06 112 ALA A O 1
ATOM 836 N N . ARG A 1 113 ? 6.191 -14.186 -7.939 1.00 51.09 113 ARG A N 1
ATOM 837 C CA . ARG A 1 113 ? 6.288 -14.894 -9.231 1.00 51.09 113 ARG A CA 1
ATOM 838 C C . ARG A 1 113 ? 5.473 -16.196 -9.217 1.00 51.09 113 ARG A C 1
ATOM 840 O O . ARG A 1 113 ? 5.955 -17.229 -8.776 1.00 51.09 113 ARG A O 1
ATOM 847 N N . VAL A 1 114 ? 4.281 -16.142 -9.799 1.00 35.06 114 VAL A N 1
ATOM 848 C CA . VAL A 1 114 ? 3.577 -17.252 -10.470 1.00 35.06 114 VAL A CA 1
ATOM 849 C C . VAL A 1 114 ? 2.941 -16.577 -11.691 1.00 35.06 114 VAL A C 1
ATOM 851 O O . VAL A 1 114 ? 2.222 -15.604 -11.503 1.00 35.06 114 VAL A O 1
ATOM 854 N N . ALA A 1 115 ? 3.204 -16.918 -12.951 1.00 27.58 115 ALA A N 1
ATOM 855 C CA . ALA A 1 115 ? 4.002 -17.961 -13.610 1.00 27.58 115 ALA A CA 1
ATOM 856 C C . ALA A 1 115 ? 4.259 -17.501 -15.081 1.00 27.58 115 ALA A C 1
ATOM 858 O O . ALA A 1 115 ? 3.980 -16.339 -15.383 1.00 27.58 115 ALA A O 1
ATOM 859 N N . PRO A 1 116 ? 4.551 -18.429 -16.012 1.00 40.38 116 PRO A N 1
ATOM 860 C CA . PRO A 1 116 ? 5.866 -18.881 -16.495 1.00 40.38 116 PRO A CA 1
ATOM 861 C C . PRO A 1 116 ? 6.704 -17.833 -17.255 1.00 40.38 116 PRO A C 1
ATOM 863 O O . PRO A 1 116 ? 6.128 -16.960 -17.937 1.00 40.38 116 PRO A O 1
#

Radius of gyration: 21.87 Å; chains: 1; bounding box: 74×46×41 Å